Protein AF-A0A4S9CYU5-F1 (afdb_monomer)

Secondary structure (DSSP, 8-state):
----------------S----------HHHHHHHHHHHHTT-S---STHHHHHHHHHHHHHHHH--HHHHHHHHHHTT---SS-PPP-----

pLDDT: mean 73.9, std 18.02, range [41.38, 93.62]

Radius of gyration: 29.05 Å; Cα contacts (8 Å, |Δi|>4): 20; chains: 1; bounding box: 27×26×110 Å

Mean predicted aligned error: 16.28 Å

Sequence (92 aa):
MARLSGSSQPAGLGKTATGLGGKGLGKSTAKRHRCLARRGGVKRISATIYDEVRAALKDRLKLTITVPDVVFVLNRHGTPIYGFDTPFRTRE

Structure (mmCIF, N/CA/C/O backbone):
data_AF-A0A4S9CYU5-F1
#
_entry.id   AF-A0A4S9CYU5-F1
#
loop_
_atom_site.group_PDB
_atom_site.id
_atom_site.type_symbol
_atom_site.label_atom_id
_atom_site.label_alt_id
_atom_site.label_comp_id
_atom_site.label_asym_id
_atom_site.label_entity_id
_atom_site.label_seq_id
_atom_site.pdbx_PDB_ins_code
_atom_site.Cartn_x
_atom_site.Cartn_y
_atom_site.Cartn_z
_atom_site.occupancy
_atom_site.B_iso_or_equiv
_atom_site.auth_seq_id
_atom_site.auth_comp_id
_atom_site.auth_asym_id
_atom_site.auth_atom_id
_atom_site.pdbx_PDB_model_num
ATOM 1 N N . MET A 1 1 ? 2.666 -11.142 -81.014 1.00 41.38 1 MET A N 1
ATOM 2 C CA . MET A 1 1 ? 3.287 -10.466 -79.850 1.00 41.38 1 MET A CA 1
ATOM 3 C C . MET A 1 1 ? 2.306 -10.485 -78.680 1.00 41.38 1 MET A C 1
ATOM 5 O O . MET A 1 1 ? 1.119 -10.645 -78.915 1.00 41.38 1 MET A O 1
ATOM 9 N N . ALA A 1 2 ? 2.831 -10.493 -77.455 1.00 44.97 2 ALA A N 1
ATOM 10 C CA . ALA A 1 2 ? 2.309 -11.172 -76.264 1.00 44.97 2 ALA A CA 1
ATOM 11 C C . ALA A 1 2 ? 0.992 -10.659 -75.630 1.00 44.97 2 ALA A C 1
ATOM 13 O O . ALA A 1 2 ? 0.609 -9.503 -75.764 1.00 44.97 2 ALA A O 1
ATOM 14 N N . ARG A 1 3 ? 0.353 -11.586 -74.897 1.00 45.53 3 ARG A N 1
ATOM 15 C CA . ARG A 1 3 ? -0.844 -11.481 -74.038 1.00 45.53 3 ARG A CA 1
ATOM 16 C C . ARG A 1 3 ? -0.575 -10.710 -72.740 1.00 45.53 3 ARG A C 1
ATOM 18 O O . ARG A 1 3 ? 0.483 -10.940 -72.171 1.00 45.53 3 ARG A O 1
ATOM 25 N N . LEU A 1 4 ? -1.582 -10.008 -72.201 1.00 51.62 4 LEU A N 1
ATOM 26 C CA . LEU A 1 4 ? -1.820 -9.786 -70.753 1.00 51.62 4 LEU A CA 1
ATOM 27 C C . LEU A 1 4 ? -3.344 -9.585 -70.550 1.00 51.62 4 LEU A C 1
ATOM 29 O O . LEU A 1 4 ? -3.881 -8.559 -70.945 1.00 51.62 4 LEU A O 1
ATOM 33 N N . SER A 1 5 ? -4.154 -10.624 -70.306 1.00 48.88 5 SER A N 1
ATOM 34 C CA . SER A 1 5 ? -4.584 -11.158 -68.992 1.00 48.88 5 SER A CA 1
ATOM 35 C C . SER A 1 5 ? -4.997 -10.096 -67.965 1.00 48.88 5 SER A C 1
ATOM 37 O O . SER A 1 5 ? -4.161 -9.338 -67.482 1.00 48.88 5 SER A O 1
ATOM 39 N N . GLY A 1 6 ? -6.283 -10.089 -67.605 1.00 48.66 6 GLY A N 1
ATOM 40 C CA . GLY A 1 6 ? -6.823 -9.248 -66.542 1.00 48.66 6 GLY A CA 1
ATOM 41 C C . GLY A 1 6 ? -6.446 -9.710 -65.134 1.00 48.66 6 GLY A C 1
ATOM 42 O O . GLY A 1 6 ? -6.036 -10.848 -64.921 1.00 48.66 6 GLY A O 1
ATOM 43 N N . SER A 1 7 ? -6.671 -8.825 -64.167 1.00 51.22 7 SER A N 1
ATOM 44 C CA . SER A 1 7 ? -6.885 -9.189 -62.769 1.00 51.22 7 SER A CA 1
ATOM 45 C C . SER A 1 7 ? -7.654 -8.080 -62.047 1.00 51.22 7 SER A C 1
ATOM 47 O O . SER A 1 7 ? -7.286 -6.908 -62.083 1.00 51.22 7 SER A O 1
ATOM 49 N N . SER A 1 8 ? -8.740 -8.516 -61.422 1.00 47.12 8 SER A N 1
ATOM 50 C CA . SER A 1 8 ? -9.598 -7.903 -60.408 1.00 47.12 8 SER A CA 1
ATOM 51 C C . SER A 1 8 ? -8.933 -6.957 -59.393 1.00 47.12 8 SER A C 1
ATOM 53 O O . SER A 1 8 ? -7.825 -7.213 -58.925 1.00 47.12 8 SER A O 1
ATOM 55 N N . GLN A 1 9 ? -9.692 -5.937 -58.968 1.00 56.16 9 GLN A N 1
ATOM 56 C CA . GLN A 1 9 ? -9.438 -5.088 -57.788 1.00 56.16 9 GLN A CA 1
ATOM 57 C C . GLN A 1 9 ? -9.307 -5.911 -56.484 1.00 56.16 9 GLN A C 1
ATOM 59 O O . GLN A 1 9 ? -9.805 -7.037 -56.420 1.00 56.16 9 GLN A O 1
ATOM 64 N N . PRO A 1 10 ? -8.716 -5.337 -55.416 1.00 49.97 10 PRO A N 1
ATOM 65 C CA . PRO A 1 10 ? -9.557 -4.815 -54.321 1.00 49.97 10 PRO A CA 1
ATOM 66 C C . PRO A 1 10 ? -9.035 -3.473 -53.758 1.00 49.97 10 PRO A C 1
ATOM 68 O O . PRO A 1 10 ? -7.839 -3.217 -53.703 1.00 49.97 10 PRO A O 1
ATOM 71 N N . ALA A 1 11 ? -9.891 -2.485 -53.492 1.00 51.16 11 ALA A N 1
ATOM 72 C CA . ALA A 1 11 ? -10.726 -2.342 -52.293 1.00 51.16 11 ALA A CA 1
ATOM 73 C C . ALA A 1 11 ? -9.925 -2.330 -50.973 1.00 51.16 11 ALA A C 1
ATOM 75 O O . ALA A 1 11 ? -9.470 -3.362 -50.496 1.00 51.16 11 ALA A O 1
ATOM 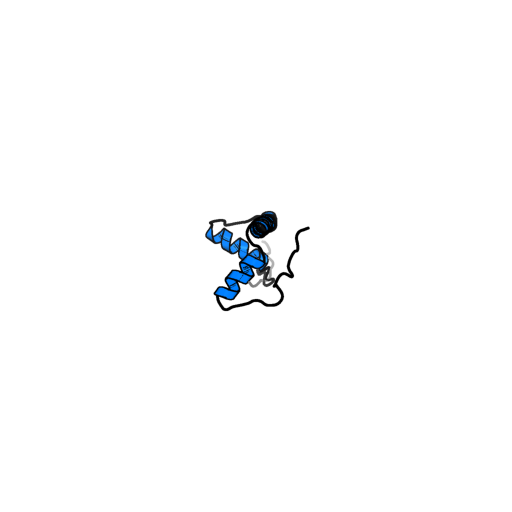76 N N . GLY A 1 12 ? -9.844 -1.143 -50.358 1.00 49.56 12 GLY A N 1
ATOM 77 C CA . GLY A 1 12 ? -9.547 -0.956 -48.937 1.00 49.56 12 GLY A CA 1
ATOM 78 C C . GLY A 1 12 ? -8.095 -1.191 -48.534 1.00 49.56 12 GLY A C 1
ATOM 79 O O . GLY A 1 12 ? -7.717 -2.302 -48.172 1.00 49.56 12 GLY A O 1
ATOM 80 N N . LEU A 1 13 ? -7.301 -0.117 -48.461 1.00 48.25 13 LEU A N 1
ATOM 81 C CA . LEU A 1 13 ? -6.051 -0.150 -47.705 1.00 48.25 13 LEU A CA 1
ATOM 82 C C . LEU A 1 13 ? -6.409 -0.275 -46.216 1.00 48.25 13 LEU A C 1
ATOM 84 O O . LEU A 1 13 ? -6.703 0.697 -45.518 1.00 48.25 13 LEU A O 1
ATOM 88 N N . GLY A 1 14 ? -6.505 -1.529 -45.783 1.00 47.28 14 GLY A N 1
ATOM 89 C CA . GLY A 1 14 ? -6.833 -1.933 -44.434 1.00 47.28 14 GLY A CA 1
ATOM 90 C C . GLY A 1 14 ? -5.869 -1.309 -43.438 1.00 47.28 14 GLY A C 1
ATOM 91 O O . GLY A 1 14 ? -4.651 -1.326 -43.609 1.00 47.28 14 GLY A O 1
ATOM 92 N N . LYS A 1 15 ? -6.458 -0.785 -42.363 1.00 52.00 15 LYS A N 1
ATOM 93 C CA . LYS A 1 15 ? -5.806 -0.523 -41.081 1.00 52.00 15 LYS A CA 1
ATOM 94 C C . LYS A 1 15 ? -4.867 -1.693 -40.798 1.00 52.00 15 LYS A C 1
ATOM 96 O O . LYS A 1 15 ? -5.334 -2.825 -40.675 1.00 52.00 15 LYS A O 1
ATOM 101 N N . THR A 1 16 ? -3.564 -1.431 -40.752 1.00 49.78 16 THR A N 1
ATOM 102 C CA . THR A 1 16 ? -2.574 -2.469 -40.489 1.00 49.78 16 THR A CA 1
ATOM 103 C C . THR A 1 16 ? -2.932 -3.153 -39.179 1.00 49.78 16 THR A C 1
ATOM 105 O O . THR A 1 16 ? -3.067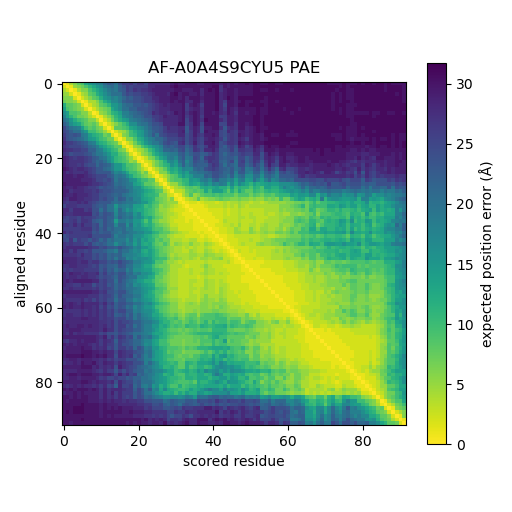 -2.532 -38.121 1.00 49.78 16 THR A O 1
ATOM 108 N N . ALA A 1 17 ? -3.168 -4.454 -39.286 1.00 51.28 17 ALA A N 1
ATOM 109 C CA . ALA A 1 17 ? -3.515 -5.335 -38.196 1.00 51.28 17 ALA A CA 1
ATOM 110 C C . ALA A 1 17 ? -2.308 -5.504 -37.262 1.00 51.28 17 ALA A C 1
ATOM 112 O O . ALA A 1 17 ? -1.640 -6.525 -37.249 1.00 51.28 17 ALA A O 1
ATOM 113 N N . THR A 1 18 ? -2.036 -4.498 -36.439 1.00 53.44 18 THR A N 1
ATOM 114 C CA . THR A 1 18 ? -1.522 -4.736 -35.090 1.00 53.44 18 THR A CA 1
ATOM 115 C C . THR A 1 18 ? -2.613 -4.298 -34.133 1.00 53.44 18 THR A C 1
ATOM 117 O O . THR A 1 18 ? -2.598 -3.244 -33.502 1.00 53.44 18 THR A O 1
ATOM 120 N N . GLY A 1 19 ? -3.652 -5.132 -34.106 1.00 53.38 19 GLY A N 1
ATOM 121 C CA . GLY A 1 19 ? -4.696 -5.050 -33.110 1.00 53.38 19 GLY A CA 1
ATOM 122 C C . GLY A 1 19 ? -4.077 -5.190 -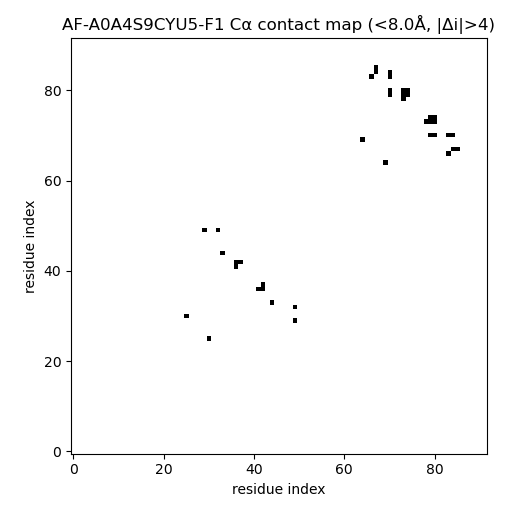31.728 1.00 53.38 19 GLY A C 1
ATOM 123 O O . GLY A 1 19 ? -3.735 -6.282 -31.301 1.00 53.38 19 GLY A O 1
ATOM 124 N N . LEU A 1 20 ? -3.995 -4.077 -31.011 1.00 56.06 20 LEU A N 1
ATOM 125 C CA . LEU A 1 20 ? -4.120 -4.065 -29.557 1.00 56.06 20 LEU A CA 1
ATOM 126 C C . LEU A 1 20 ? -5.272 -3.132 -29.177 1.00 56.06 20 LEU A C 1
ATOM 128 O O . LEU A 1 20 ? -5.187 -2.315 -28.266 1.00 56.06 20 LEU A O 1
ATOM 132 N N . GLY A 1 21 ? -6.392 -3.288 -29.887 1.00 52.47 21 GLY A N 1
ATOM 133 C CA . GLY A 1 21 ? -7.709 -2.893 -29.406 1.00 52.47 21 GLY A CA 1
ATOM 134 C C . GLY A 1 21 ? -8.154 -3.833 -28.287 1.00 52.47 21 GLY A C 1
ATOM 135 O O . GLY A 1 21 ? -9.114 -4.574 -28.442 1.00 52.47 21 GLY A O 1
ATOM 136 N N . GLY A 1 22 ? -7.434 -3.834 -27.165 1.00 54.16 22 GLY A N 1
ATOM 137 C CA . GLY A 1 22 ? -7.832 -4.546 -25.957 1.00 54.16 22 GLY A CA 1
ATOM 138 C C . GLY A 1 22 ? -8.829 -3.710 -25.163 1.00 54.16 22 GLY A C 1
ATOM 139 O O . GLY A 1 22 ? -8.447 -3.025 -24.215 1.00 54.16 22 GLY A O 1
ATOM 140 N N . LYS A 1 23 ? -10.109 -3.736 -25.549 1.00 58.16 23 LYS A N 1
ATOM 141 C CA . LYS A 1 23 ? -11.189 -3.393 -24.614 1.00 58.16 23 LYS A CA 1
ATOM 142 C C . LYS A 1 23 ? -11.313 -4.533 -23.594 1.00 58.16 23 LYS A C 1
ATOM 144 O O . LYS A 1 23 ? -11.439 -5.685 -23.984 1.00 58.16 23 LYS A O 1
ATOM 149 N N . GLY A 1 24 ? -11.329 -4.185 -22.305 1.00 53.47 24 GLY A N 1
ATOM 150 C CA . GLY A 1 24 ? -11.513 -5.119 -21.185 1.00 53.47 24 GLY A CA 1
ATOM 151 C C . GLY A 1 24 ? -10.198 -5.805 -20.798 1.00 53.47 24 GLY A C 1
ATOM 152 O O . GLY A 1 24 ? -9.471 -6.312 -21.631 1.00 53.47 24 GLY A O 1
ATOM 153 N N . LEU A 1 25 ? -9.754 -5.833 -19.550 1.00 50.72 25 LEU A N 1
ATOM 154 C CA . LEU A 1 25 ? -10.484 -5.905 -18.297 1.00 50.72 25 LEU A CA 1
ATOM 155 C C . LEU A 1 25 ? -9.734 -5.062 -17.263 1.00 50.72 25 LEU A C 1
ATOM 157 O O . LEU A 1 25 ? -8.502 -5.088 -17.182 1.00 50.72 25 LEU A O 1
ATOM 161 N N . GLY A 1 26 ? -10.480 -4.305 -16.464 1.00 55.94 26 GLY A N 1
ATOM 162 C CA . GLY A 1 26 ? -9.957 -3.511 -15.364 1.00 55.94 26 GLY A CA 1
ATOM 163 C C . GLY A 1 26 ? -9.271 -4.373 -14.306 1.00 55.94 26 GLY A C 1
ATOM 164 O O . GLY A 1 26 ? -9.857 -4.690 -13.281 1.00 55.94 26 GLY A O 1
ATOM 165 N N . LYS A 1 27 ? -7.985 -4.685 -14.490 1.00 58.91 27 LYS A N 1
ATOM 166 C CA . LYS A 1 27 ? -7.115 -5.147 -13.401 1.00 58.91 27 LYS A CA 1
ATOM 167 C C . LYS A 1 27 ? -6.753 -3.922 -12.553 1.00 58.91 27 LYS A C 1
ATOM 169 O O . LYS A 1 27 ? -5.677 -3.338 -12.705 1.00 58.91 27 LYS A O 1
ATOM 174 N N . SER A 1 28 ? -7.695 -3.475 -11.719 1.00 58.84 28 SER A N 1
ATOM 175 C CA . SER A 1 28 ? -7.579 -2.297 -10.835 1.00 58.84 28 SER A CA 1
ATOM 176 C C . SER A 1 28 ? -6.298 -2.326 -9.990 1.00 58.84 28 SER A C 1
ATOM 178 O O . SER A 1 28 ? -5.647 -1.306 -9.759 1.00 58.84 28 SER A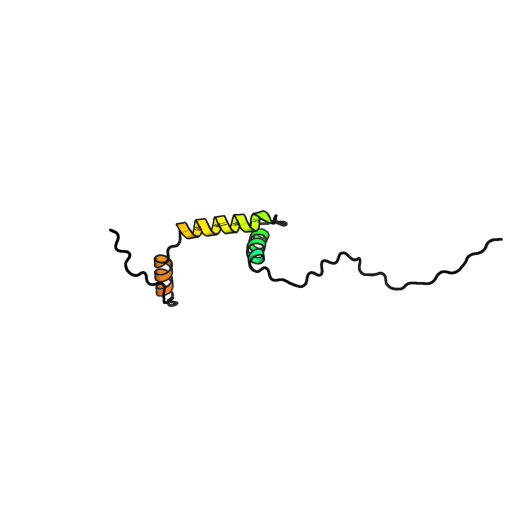 O 1
ATOM 180 N N . THR A 1 29 ? -5.871 -3.527 -9.622 1.00 58.25 29 THR A N 1
ATOM 181 C CA . THR A 1 29 ? -4.671 -3.828 -8.850 1.00 58.25 29 THR A CA 1
ATOM 182 C C . THR A 1 29 ? -3.372 -3.542 -9.599 1.00 58.25 29 THR A C 1
ATOM 184 O O . THR A 1 29 ? -2.437 -3.028 -8.991 1.00 58.25 29 THR A O 1
ATOM 187 N N . ALA A 1 30 ? -3.309 -3.795 -10.908 1.00 60.09 30 ALA A N 1
ATOM 188 C CA . ALA A 1 30 ? -2.142 -3.448 -11.720 1.00 60.09 30 ALA A CA 1
ATOM 189 C C . ALA A 1 30 ? -2.149 -1.963 -12.138 1.00 60.09 30 ALA A C 1
ATOM 191 O O . ALA A 1 30 ? -1.100 -1.385 -12.426 1.00 60.09 30 ALA A O 1
ATOM 192 N N . LYS A 1 31 ? -3.326 -1.313 -12.135 1.00 69.38 31 LYS A N 1
ATOM 193 C CA . LYS A 1 31 ? -3.465 0.121 -12.434 1.00 69.38 31 LYS A CA 1
ATOM 194 C C . LYS A 1 31 ? -2.695 0.982 -11.426 1.00 69.38 31 LYS A C 1
ATOM 196 O O . LYS A 1 31 ? -1.931 1.840 -11.852 1.00 69.38 31 LYS A O 1
ATOM 201 N N . ARG A 1 32 ? -2.829 0.724 -10.116 1.00 75.62 32 ARG A N 1
ATOM 202 C CA . ARG A 1 32 ? -2.215 1.566 -9.067 1.00 75.62 32 ARG A CA 1
ATOM 203 C C . ARG A 1 32 ? -0.681 1.582 -9.112 1.00 75.62 32 ARG A C 1
ATOM 205 O O . ARG A 1 32 ? -0.096 2.661 -9.128 1.00 75.62 32 ARG A O 1
ATOM 212 N N . HIS A 1 33 ? -0.034 0.420 -9.226 1.00 83.62 33 HIS A N 1
ATOM 213 C CA . HIS A 1 33 ? 1.432 0.347 -9.317 1.00 83.62 33 HIS A CA 1
ATOM 214 C C . HIS A 1 33 ? 1.963 0.975 -10.609 1.00 83.62 33 HIS A C 1
ATOM 216 O O . HIS A 1 33 ? 2.964 1.686 -10.583 1.00 83.62 33 HIS A O 1
ATOM 222 N N . ARG A 1 34 ? 1.264 0.791 -11.740 1.00 84.25 34 ARG A N 1
ATOM 223 C CA . ARG A 1 34 ? 1.639 1.458 -12.994 1.00 84.25 34 ARG A CA 1
ATOM 224 C C . ARG A 1 34 ? 1.569 2.973 -12.868 1.00 84.25 34 ARG A C 1
ATOM 226 O O . ARG A 1 34 ? 2.501 3.630 -13.306 1.00 84.25 34 ARG A O 1
ATOM 233 N N . CYS A 1 35 ? 0.518 3.522 -12.260 1.00 84.31 35 CYS A N 1
ATOM 234 C CA . CYS A 1 35 ? 0.391 4.966 -12.058 1.00 84.31 35 CYS A CA 1
ATOM 235 C C . CYS A 1 35 ? 1.539 5.543 -11.218 1.00 84.31 35 CYS A C 1
ATOM 237 O O . CYS A 1 35 ? 2.108 6.559 -11.606 1.00 84.31 35 CYS A O 1
ATOM 239 N N . LEU A 1 36 ? 1.914 4.884 -10.117 1.00 84.56 36 LEU A N 1
ATOM 240 C CA . LEU A 1 36 ? 3.063 5.295 -9.300 1.00 84.56 36 LEU A CA 1
ATOM 241 C C . LEU A 1 36 ? 4.370 5.240 -10.094 1.00 84.56 36 LEU A C 1
ATOM 243 O O . LEU A 1 36 ? 5.095 6.226 -10.169 1.00 84.56 36 LEU A O 1
ATOM 247 N N . ALA A 1 37 ? 4.626 4.121 -10.762 1.00 87.62 37 ALA A N 1
ATOM 248 C CA . ALA A 1 37 ? 5.830 3.934 -11.557 1.00 87.62 37 ALA A CA 1
ATOM 249 C C . ALA A 1 37 ? 5.930 4.933 -12.723 1.00 87.62 37 ALA A C 1
ATOM 251 O O . ALA A 1 37 ? 7.017 5.410 -13.024 1.00 87.62 37 ALA A O 1
ATOM 252 N N . ARG A 1 38 ? 4.804 5.306 -13.352 1.00 91.56 38 ARG A N 1
ATOM 253 C CA . ARG A 1 38 ? 4.783 6.377 -14.363 1.00 91.56 38 ARG A CA 1
ATOM 254 C C . ARG A 1 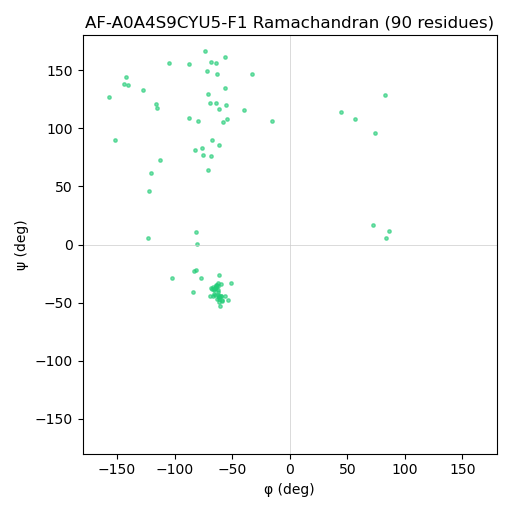38 ? 5.229 7.718 -13.783 1.00 91.56 38 ARG A C 1
ATOM 256 O O . ARG A 1 38 ? 6.022 8.393 -14.425 1.00 91.56 38 ARG A O 1
ATOM 263 N N . ARG A 1 39 ? 4.735 8.091 -12.594 1.00 92.12 39 ARG A N 1
ATOM 264 C CA . ARG A 1 39 ? 5.155 9.325 -11.902 1.00 92.12 39 ARG A CA 1
ATOM 265 C C . ARG A 1 39 ? 6.644 9.295 -11.550 1.00 92.12 39 ARG A C 1
ATOM 267 O O . ARG A 1 39 ? 7.293 10.324 -11.623 1.00 92.12 39 ARG A O 1
ATOM 274 N N . GLY A 1 40 ? 7.182 8.114 -11.247 1.00 90.50 40 GLY A N 1
ATOM 275 C CA . GLY A 1 40 ? 8.614 7.890 -11.034 1.00 90.50 40 GLY A CA 1
ATOM 276 C C . GLY A 1 40 ? 9.455 7.717 -12.308 1.00 90.50 40 GLY A C 1
ATOM 277 O O . GLY A 1 40 ? 10.591 7.276 -12.203 1.00 90.50 40 GLY A O 1
ATOM 278 N N . GLY A 1 41 ? 8.924 7.988 -13.509 1.00 93.50 41 GLY A N 1
ATOM 279 C CA . GLY A 1 41 ? 9.690 7.929 -14.768 1.00 93.50 41 GLY A CA 1
ATOM 280 C C . GLY A 1 41 ? 9.832 6.540 -15.412 1.00 93.50 41 GLY A C 1
ATOM 281 O O . GLY 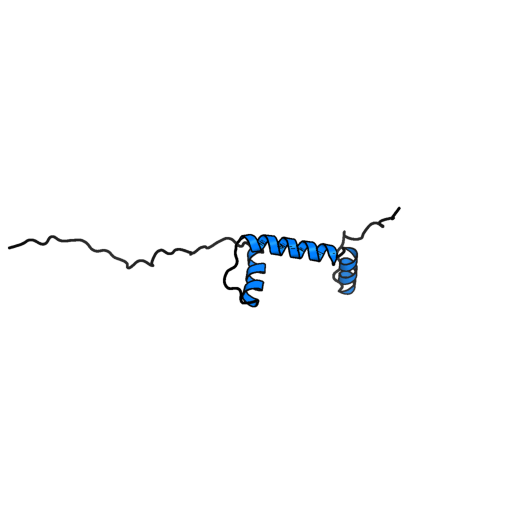A 1 41 ? 10.488 6.389 -16.441 1.00 93.50 41 GLY A O 1
ATOM 282 N N . VAL A 1 42 ? 9.184 5.504 -14.880 1.00 91.38 42 VAL A N 1
ATOM 283 C CA . VAL A 1 42 ? 9.344 4.122 -15.360 1.00 91.38 42 VAL A CA 1
ATOM 284 C C . VAL A 1 42 ? 8.368 3.815 -16.504 1.00 91.38 42 VAL A C 1
ATOM 286 O O . VAL A 1 42 ? 7.161 3.654 -16.291 1.00 91.38 42 VAL A O 1
ATOM 289 N N . LYS A 1 43 ? 8.876 3.678 -17.743 1.00 88.44 43 LYS A N 1
ATOM 290 C CA . LYS A 1 43 ? 8.062 3.477 -18.967 1.00 88.44 43 LYS A CA 1
ATOM 291 C C . LYS A 1 43 ? 7.639 2.027 -19.246 1.00 88.44 43 LYS A C 1
ATOM 293 O O . LYS A 1 43 ? 6.605 1.815 -19.886 1.00 88.44 43 LYS A O 1
ATOM 298 N N . ARG A 1 44 ? 8.311 0.996 -18.741 1.00 87.19 44 ARG A N 1
ATOM 299 C CA . ARG A 1 44 ? 7.814 -0.398 -18.775 1.00 87.19 44 ARG A CA 1
ATOM 300 C C . ARG A 1 44 ? 8.189 -1.096 -17.475 1.00 87.19 44 ARG A C 1
ATOM 302 O O . ARG A 1 44 ? 9.211 -0.776 -16.892 1.00 87.19 44 ARG A O 1
ATOM 309 N N . ILE A 1 45 ? 7.310 -1.971 -17.001 1.00 86.31 45 ILE A N 1
ATOM 310 C CA . ILE A 1 45 ? 7.492 -2.727 -15.759 1.00 86.31 45 ILE A CA 1
ATOM 311 C C . ILE A 1 45 ? 7.278 -4.190 -16.121 1.00 86.31 45 ILE A C 1
ATOM 313 O O . ILE A 1 45 ? 6.312 -4.495 -16.826 1.00 86.31 45 ILE A O 1
ATOM 317 N N . SER A 1 46 ? 8.178 -5.057 -15.662 1.00 88.38 46 SER A N 1
ATOM 318 C CA . SER A 1 46 ? 8.018 -6.506 -15.785 1.00 88.38 46 SER A CA 1
ATOM 319 C C . SER A 1 46 ? 6.802 -6.995 -14.989 1.00 88.38 46 SER A C 1
ATOM 321 O O . SER A 1 46 ? 6.364 -6.347 -14.038 1.00 88.38 46 SER A O 1
ATOM 323 N N . ALA A 1 47 ? 6.251 -8.146 -15.371 1.00 83.50 47 ALA A N 1
ATOM 324 C CA . ALA A 1 47 ? 5.096 -8.729 -14.699 1.00 83.50 47 ALA A CA 1
ATOM 325 C C . ALA A 1 47 ? 5.398 -9.148 -13.245 1.00 83.50 47 ALA A C 1
ATOM 327 O O . ALA A 1 47 ? 4.557 -8.938 -12.375 1.00 83.50 47 ALA A O 1
ATOM 328 N N . THR A 1 48 ? 6.597 -9.665 -12.966 1.00 85.56 48 THR A N 1
ATOM 329 C CA . THR A 1 48 ? 6.997 -10.182 -11.639 1.00 85.56 48 THR A CA 1
ATOM 330 C C . THR A 1 48 ? 7.018 -9.099 -10.555 1.00 85.56 48 THR A C 1
ATOM 332 O O . THR A 1 48 ? 6.561 -9.304 -9.433 1.00 85.56 48 THR A O 1
ATOM 335 N N . ILE A 1 49 ? 7.416 -7.884 -10.935 1.00 88.56 49 ILE A N 1
ATOM 336 C CA . ILE A 1 49 ? 7.520 -6.723 -10.041 1.00 88.56 49 ILE A CA 1
ATOM 337 C C . ILE A 1 49 ? 6.168 -6.328 -9.423 1.00 88.56 49 ILE A C 1
ATOM 339 O O . ILE A 1 49 ? 6.122 -5.735 -8.345 1.00 88.56 49 ILE A O 1
ATOM 343 N N . TYR A 1 50 ? 5.039 -6.629 -10.075 1.00 84.06 50 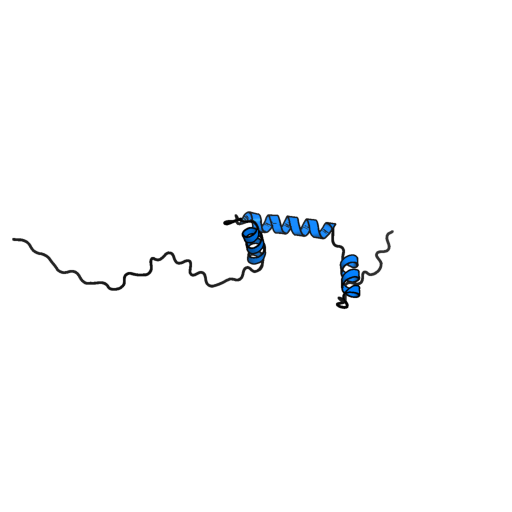TYR A N 1
ATOM 344 C CA . TYR A 1 50 ? 3.729 -6.262 -9.528 1.00 84.06 50 TYR A CA 1
ATOM 345 C C . TYR A 1 50 ? 3.420 -6.963 -8.206 1.00 84.06 50 TYR A C 1
ATOM 347 O O . TYR A 1 50 ? 2.809 -6.338 -7.329 1.00 84.06 50 TYR A O 1
ATOM 355 N N . ASP A 1 51 ? 3.825 -8.225 -8.086 1.00 86.38 51 ASP A N 1
ATOM 356 C CA . ASP A 1 51 ? 3.538 -9.062 -6.928 1.00 86.38 51 ASP A CA 1
ATOM 357 C C . ASP A 1 51 ? 4.561 -8.823 -5.815 1.00 86.38 51 ASP A C 1
ATOM 359 O O . ASP A 1 51 ? 4.170 -8.629 -4.663 1.00 86.38 51 ASP A O 1
ATOM 363 N N . GLU A 1 52 ? 5.840 -8.681 -6.168 1.00 89.81 52 GLU A N 1
ATOM 364 C CA . GLU A 1 52 ? 6.926 -8.362 -5.230 1.00 89.81 52 GLU A CA 1
ATOM 365 C C . GLU A 1 52 ? 6.682 -7.039 -4.488 1.00 89.81 52 GLU A C 1
ATOM 367 O O . GLU A 1 52 ? 6.710 -6.988 -3.258 1.00 89.81 52 GLU A O 1
ATOM 372 N N . VAL A 1 53 ? 6.334 -5.968 -5.214 1.00 89.94 53 VAL A N 1
ATOM 373 C CA . VAL A 1 53 ? 6.041 -4.659 -4.603 1.00 89.94 53 VAL A CA 1
ATOM 374 C C . VAL A 1 53 ? 4.812 -4.734 -3.693 1.00 89.94 53 VAL A C 1
ATOM 376 O O . VAL A 1 53 ? 4.760 -4.067 -2.658 1.00 89.94 53 VAL A O 1
ATOM 379 N N . ARG A 1 54 ? 3.811 -5.557 -4.039 1.00 87.25 54 ARG A N 1
ATOM 380 C CA . ARG A 1 54 ? 2.632 -5.749 -3.182 1.00 87.25 54 ARG A CA 1
ATOM 381 C C . ARG A 1 54 ? 3.000 -6.454 -1.883 1.00 87.25 54 ARG A C 1
ATOM 383 O O . ARG A 1 54 ? 2.479 -6.056 -0.842 1.00 87.25 54 ARG A O 1
ATOM 390 N N . ALA A 1 55 ? 3.815 -7.502 -1.955 1.00 91.06 55 ALA A N 1
ATOM 391 C CA . ALA A 1 55 ? 4.267 -8.236 -0.781 1.00 91.06 55 ALA A CA 1
ATOM 392 C C . ALA A 1 55 ? 5.056 -7.308 0.151 1.00 91.06 55 ALA A C 1
ATOM 394 O O . ALA A 1 55 ? 4.637 -7.096 1.288 1.00 91.06 55 ALA A O 1
ATOM 395 N N . ALA A 1 56 ? 6.071 -6.623 -0.383 1.00 91.88 56 ALA A N 1
ATOM 396 C CA . ALA A 1 56 ? 6.904 -5.694 0.376 1.00 91.88 56 ALA A CA 1
ATOM 397 C C . ALA A 1 56 ? 6.087 -4.589 1.068 1.00 91.88 56 ALA A C 1
ATOM 399 O O . ALA A 1 56 ? 6.284 -4.309 2.252 1.00 91.88 56 ALA A O 1
ATOM 400 N N . LEU A 1 57 ? 5.123 -3.983 0.360 1.00 90.56 57 LEU A N 1
ATOM 401 C CA . LEU A 1 57 ? 4.275 -2.945 0.946 1.00 90.56 57 LEU A CA 1
ATOM 402 C C . LEU A 1 57 ? 3.377 -3.502 2.056 1.00 90.56 57 LEU A C 1
ATOM 404 O O . LEU A 1 57 ? 3.239 -2.874 3.101 1.00 90.56 57 LEU A O 1
ATOM 408 N N . LYS A 1 58 ? 2.771 -4.677 1.856 1.00 89.62 58 LYS A N 1
ATOM 409 C CA . LYS A 1 58 ? 1.937 -5.305 2.887 1.00 89.62 58 LYS A CA 1
ATOM 410 C C . LYS A 1 58 ? 2.745 -5.626 4.137 1.00 89.62 58 LYS A C 1
ATOM 412 O O . LYS A 1 58 ? 2.269 -5.358 5.234 1.00 89.62 58 LYS A O 1
ATOM 417 N N . ASP A 1 59 ? 3.944 -6.168 3.978 1.00 93.62 59 ASP A N 1
ATOM 418 C CA . ASP A 1 59 ? 4.782 -6.547 5.113 1.00 93.62 59 ASP A CA 1
ATOM 419 C C . ASP A 1 59 ? 5.256 -5.322 5.891 1.00 93.62 59 ASP A C 1
ATOM 421 O O . ASP A 1 59 ? 5.193 -5.315 7.120 1.00 93.62 59 ASP A O 1
ATOM 425 N N . ARG A 1 60 ? 5.583 -4.224 5.198 1.00 92.25 60 ARG A N 1
ATOM 426 C CA . ARG A 1 60 ? 5.868 -2.950 5.866 1.00 92.25 60 ARG A CA 1
ATOM 427 C C . ARG A 1 60 ? 4.668 -2.430 6.659 1.00 92.25 60 ARG A C 1
ATOM 429 O O . ARG A 1 60 ? 4.836 -2.012 7.800 1.00 92.25 60 ARG A O 1
ATOM 436 N N . LEU A 1 61 ? 3.469 -2.461 6.076 1.00 90.31 61 LEU A N 1
ATOM 437 C CA . LEU A 1 61 ? 2.263 -1.953 6.735 1.00 90.31 61 LEU A CA 1
ATOM 438 C C . LEU A 1 61 ? 1.878 -2.788 7.962 1.00 90.31 61 LEU A C 1
ATOM 440 O O . LEU A 1 61 ? 1.486 -2.202 8.963 1.00 90.31 61 LEU A O 1
ATOM 444 N N . LYS A 1 62 ? 2.059 -4.116 7.936 1.00 88.69 62 LYS A N 1
ATOM 445 C CA . LYS A 1 62 ? 1.826 -4.983 9.110 1.00 88.69 62 LYS A CA 1
ATOM 446 C C . LYS A 1 62 ? 2.710 -4.620 10.304 1.00 88.69 62 LYS A C 1
ATOM 448 O O . LYS A 1 62 ? 2.280 -4.774 11.439 1.00 88.69 62 LYS A O 1
ATOM 453 N N . LEU A 1 63 ? 3.942 -4.174 10.051 1.00 89.00 63 LEU A N 1
ATOM 454 C CA . LEU A 1 63 ? 4.876 -3.785 11.111 1.00 89.00 63 LEU A CA 1
ATOM 455 C C . LEU A 1 63 ?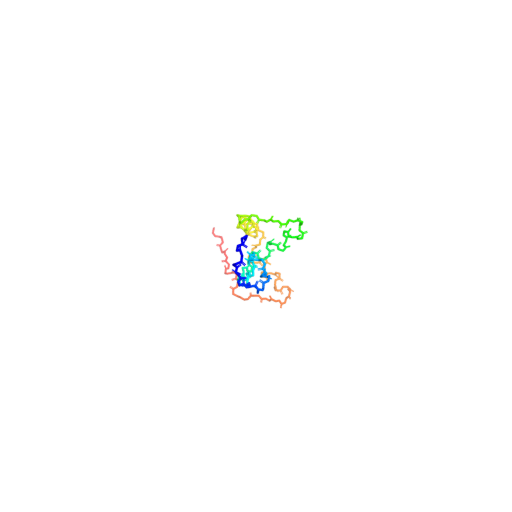 4.555 -2.413 11.707 1.00 89.00 63 LEU A C 1
ATOM 457 O O . LEU A 1 63 ? 4.915 -2.147 12.846 1.00 89.00 63 LEU A O 1
ATOM 461 N N . THR A 1 64 ? 3.954 -1.517 10.921 1.00 86.56 64 THR A N 1
ATOM 462 C CA . THR A 1 64 ? 3.769 -0.109 11.310 1.00 86.56 64 THR A CA 1
ATOM 463 C C . THR A 1 64 ? 2.349 0.208 11.765 1.00 86.56 64 THR A C 1
ATOM 465 O O . THR A 1 64 ? 2.163 1.127 12.550 1.00 86.56 64 THR A O 1
ATOM 468 N N . ILE A 1 65 ? 1.346 -0.508 11.259 1.00 88.88 65 ILE A N 1
ATOM 469 C CA . ILE A 1 65 ? -0.061 -0.181 11.479 1.00 88.88 65 ILE A CA 1
ATOM 470 C C . ILE A 1 65 ? -0.705 -1.297 12.286 1.00 88.88 65 ILE A C 1
ATOM 472 O O . ILE A 1 65 ? -0.823 -2.427 11.806 1.00 88.88 65 ILE A O 1
ATOM 476 N N . THR A 1 66 ? -1.173 -0.963 13.486 1.00 89.31 66 THR A N 1
ATOM 477 C CA . THR A 1 66 ? -2.016 -1.853 14.281 1.00 89.31 66 THR A CA 1
ATOM 478 C C . THR A 1 66 ? -3.476 -1.399 14.247 1.00 89.31 66 THR A C 1
ATOM 480 O O . THR A 1 66 ? -3.785 -0.239 13.975 1.00 89.31 66 THR A O 1
ATOM 483 N N . VAL A 1 67 ? -4.400 -2.331 14.493 1.00 88.19 67 VAL A N 1
ATOM 484 C CA . VAL A 1 67 ? -5.844 -2.045 14.570 1.00 88.19 67 VAL A CA 1
ATOM 485 C C . VAL A 1 67 ? -6.178 -0.917 15.563 1.00 88.19 67 VAL A C 1
ATOM 487 O O . VAL A 1 67 ? -6.900 -0.005 15.156 1.00 88.19 67 VAL A O 1
ATOM 490 N N . PRO A 1 68 ? -5.656 -0.900 16.810 1.00 88.12 68 PRO A N 1
ATOM 491 C CA . PRO A 1 68 ? -5.987 0.167 17.755 1.00 88.12 68 PRO A CA 1
ATOM 492 C C . PRO A 1 68 ? -5.522 1.553 17.292 1.00 88.12 68 PRO A C 1
ATOM 494 O O . PRO A 1 68 ? -6.249 2.521 17.502 1.00 88.12 68 PRO A O 1
ATOM 497 N N . ASP A 1 69 ? -4.381 1.661 16.602 1.00 88.69 69 ASP A N 1
ATOM 498 C CA . ASP A 1 69 ? -3.906 2.948 16.073 1.00 88.69 69 ASP A CA 1
ATOM 499 C C . ASP A 1 69 ? -4.891 3.527 15.047 1.00 88.69 69 ASP A C 1
ATOM 501 O O . ASP A 1 69 ? -5.186 4.723 15.044 1.00 88.69 69 ASP A O 1
ATOM 505 N N . VAL A 1 70 ? -5.445 2.668 14.187 1.00 90.06 70 VAL A N 1
ATOM 506 C CA . VAL A 1 70 ? -6.421 3.071 13.167 1.00 90.06 70 VAL A CA 1
ATOM 507 C C . VAL A 1 70 ? -7.747 3.473 13.810 1.00 90.06 70 VAL A C 1
ATOM 509 O O . VAL A 1 70 ? -8.295 4.515 13.453 1.00 90.06 70 VAL A O 1
ATOM 512 N N . VAL A 1 71 ? -8.244 2.698 14.779 1.00 90.81 71 VAL A N 1
ATOM 513 C CA . VAL A 1 71 ? -9.474 3.025 15.523 1.00 90.81 71 VAL A CA 1
ATOM 514 C C . VAL A 1 71 ? -9.327 4.366 16.249 1.00 90.81 71 VAL A C 1
ATOM 516 O O . VAL A 1 71 ? -10.208 5.221 16.153 1.00 90.81 71 VAL A O 1
ATOM 519 N N . PHE A 1 72 ? -8.183 4.601 16.898 1.00 90.12 72 PHE A N 1
ATOM 520 C CA . PHE A 1 72 ? -7.888 5.859 17.582 1.00 90.12 72 PHE A CA 1
ATOM 521 C C . PHE A 1 72 ? -7.933 7.067 16.637 1.00 90.12 72 PHE A C 1
ATOM 523 O O . PHE A 1 72 ? -8.569 8.081 16.934 1.00 90.12 72 PHE A O 1
ATOM 530 N N . VAL A 1 73 ? -7.282 6.958 15.476 1.00 92.75 73 VAL A N 1
ATOM 531 C CA . VAL A 1 73 ? -7.250 8.026 14.469 1.00 92.75 73 VAL A CA 1
ATOM 532 C C . VAL A 1 73 ? -8.646 8.283 13.893 1.00 92.75 73 VAL A C 1
ATOM 534 O O . VAL A 1 73 ? -9.063 9.435 13.783 1.00 92.75 73 VAL A O 1
ATOM 537 N N . LEU A 1 74 ? -9.403 7.234 13.573 1.00 92.38 74 LEU A N 1
ATOM 538 C CA . LEU A 1 74 ? -10.742 7.350 12.988 1.00 92.38 74 LEU A CA 1
ATOM 539 C C . LEU A 1 74 ? -11.766 7.975 13.942 1.00 92.38 74 LEU A C 1
ATOM 541 O O . LEU A 1 74 ? -12.558 8.817 13.513 1.00 92.38 74 LEU A O 1
ATOM 545 N N . ASN A 1 75 ? -11.706 7.642 15.234 1.00 90.62 75 ASN A N 1
ATOM 546 C CA . ASN A 1 75 ? -12.545 8.279 16.251 1.00 90.62 75 ASN A CA 1
ATOM 547 C C . ASN A 1 75 ? -12.249 9.778 16.367 1.00 90.62 75 ASN A C 1
ATOM 549 O O . ASN A 1 75 ? -13.173 10.581 16.479 1.00 90.62 75 ASN A O 1
ATOM 553 N N . ARG A 1 76 ? -10.974 10.177 16.273 1.00 93.44 76 ARG A N 1
ATOM 554 C CA . ARG A 1 76 ? -10.584 11.594 16.274 1.00 93.44 76 ARG A CA 1
ATOM 555 C C . ARG A 1 76 ? -11.101 12.346 15.046 1.00 93.44 76 ARG A C 1
ATOM 557 O O . ARG A 1 76 ? -11.473 13.508 15.166 1.00 93.44 76 ARG A O 1
ATOM 564 N N . HIS A 1 77 ? -11.116 11.707 13.878 1.00 93.06 77 HIS A N 1
ATOM 565 C CA . HIS A 1 77 ? -11.607 12.312 12.637 1.00 93.06 77 HIS A CA 1
ATOM 566 C C . HIS A 1 77 ? -13.138 12.295 12.495 1.00 93.06 77 HIS A C 1
ATOM 568 O O . HIS A 1 77 ? -13.650 12.789 11.492 1.00 93.06 77 HIS A O 1
ATOM 574 N N . GLY A 1 78 ? -13.875 11.758 13.475 1.00 91.75 78 GLY A N 1
ATOM 575 C CA . GLY A 1 78 ? -15.340 11.701 13.440 1.00 91.75 78 GLY A CA 1
ATOM 576 C C . GLY A 1 78 ? -15.896 10.680 12.444 1.00 91.75 78 GLY A C 1
ATOM 577 O O . GLY A 1 78 ? -17.075 10.732 12.106 1.00 91.75 78 GLY A O 1
ATOM 578 N N . THR A 1 79 ? -15.067 9.741 11.981 1.00 92.88 79 THR A N 1
ATOM 579 C CA . THR A 1 79 ? -15.456 8.651 11.075 1.00 92.88 79 THR A CA 1
ATOM 580 C C . THR A 1 79 ? -15.180 7.294 11.732 1.00 92.88 79 THR A C 1
ATOM 582 O O . THR A 1 79 ? -14.326 6.549 11.240 1.00 92.88 79 THR A O 1
ATOM 585 N N . PRO A 1 80 ? -15.827 6.985 12.872 1.00 89.81 80 PRO A N 1
ATOM 586 C CA . PRO A 1 80 ? -15.575 5.757 13.617 1.00 89.81 80 PRO A CA 1
ATOM 587 C C . PRO A 1 80 ? -15.942 4.519 12.790 1.00 89.81 80 PRO A C 1
ATOM 589 O O . PRO A 1 80 ? -16.889 4.534 12.001 1.00 89.81 80 PRO A O 1
ATOM 592 N N . ILE A 1 81 ? -15.194 3.433 12.990 1.00 88.25 81 ILE A N 1
ATOM 593 C CA . ILE A 1 81 ? -15.458 2.133 12.368 1.00 88.25 81 ILE A CA 1
ATOM 594 C C . ILE A 1 81 ? -15.798 1.107 13.451 1.00 88.25 81 ILE A C 1
ATOM 596 O O . ILE A 1 81 ? -15.009 0.859 14.357 1.00 88.25 81 ILE A O 1
ATOM 600 N N . TYR A 1 82 ? -16.993 0.524 13.364 1.00 88.56 82 TYR A N 1
ATOM 601 C CA . TYR A 1 82 ? -17.500 -0.421 14.360 1.00 88.56 82 TYR A CA 1
ATOM 602 C C . TYR A 1 82 ? -17.068 -1.860 14.061 1.00 88.56 82 TYR A C 1
ATOM 604 O O . TYR A 1 82 ? -16.818 -2.216 12.909 1.00 88.56 82 TYR A O 1
ATOM 612 N N . GLY A 1 83 ? -17.021 -2.701 15.099 1.00 85.56 83 GLY A N 1
ATOM 613 C CA . GLY A 1 83 ? -16.681 -4.126 14.978 1.00 85.56 83 GLY A CA 1
ATOM 614 C C . GLY A 1 83 ? -15.181 -4.437 15.013 1.00 85.56 83 GLY A C 1
ATOM 615 O O . GLY A 1 83 ? -14.789 -5.559 14.707 1.00 85.56 83 GLY A O 1
ATOM 616 N N . PHE A 1 84 ? -14.350 -3.458 15.384 1.00 81.12 84 PHE A N 1
ATOM 617 C CA . PHE A 1 84 ? -12.889 -3.591 15.480 1.00 81.12 84 PHE A CA 1
ATOM 618 C C . PHE A 1 84 ? -12.335 -3.255 16.872 1.00 81.12 84 PHE A C 1
ATOM 620 O O . PHE A 1 84 ? -11.116 -3.245 17.052 1.00 81.12 84 PHE A O 1
ATOM 627 N N . ASP A 1 85 ? -13.207 -3.006 17.854 1.00 74.81 85 ASP A N 1
ATOM 628 C CA . ASP A 1 85 ? -12.797 -2.849 19.246 1.00 74.81 85 ASP A CA 1
ATOM 629 C C . ASP A 1 85 ? -12.217 -4.170 19.745 1.00 74.81 85 ASP A C 1
ATOM 631 O O . ASP A 1 85 ? -12.856 -5.223 19.693 1.00 74.81 85 ASP A O 1
ATOM 635 N N . THR A 1 86 ? -10.964 -4.129 20.187 1.00 67.75 86 THR A N 1
ATOM 636 C CA . THR A 1 86 ? -10.295 -5.320 20.695 1.00 67.75 86 THR A CA 1
ATOM 637 C C . THR A 1 86 ? -10.935 -5.718 22.025 1.00 67.75 86 THR A C 1
ATOM 639 O O . THR A 1 86 ? -10.863 -4.916 22.962 1.00 67.75 86 THR A O 1
ATOM 642 N N . PRO A 1 87 ? -11.480 -6.940 22.184 1.00 61.94 87 PRO A N 1
ATOM 643 C CA . PRO A 1 87 ? -11.617 -7.500 23.516 1.00 61.94 87 PRO A CA 1
ATOM 644 C C . PRO A 1 87 ? -10.195 -7.616 24.069 1.00 61.94 87 PRO A C 1
ATOM 646 O O . PRO A 1 87 ? -9.328 -8.248 23.466 1.00 61.94 87 PRO A O 1
ATOM 649 N N . PHE A 1 88 ? -9.949 -6.875 25.144 1.00 55.81 88 PHE A N 1
ATOM 650 C CA . PHE A 1 88 ? -8.789 -6.920 26.035 1.00 55.81 88 PHE A CA 1
ATOM 651 C C . PHE A 1 88 ? -7.971 -8.202 25.848 1.00 55.81 88 PHE A C 1
ATOM 65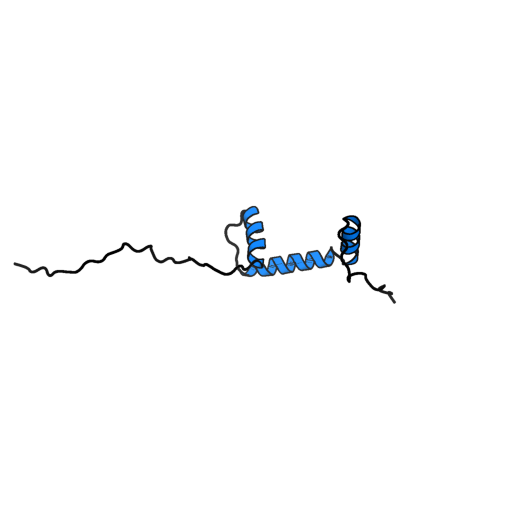3 O O . PHE A 1 88 ? -8.365 -9.293 26.256 1.00 55.81 88 PHE A O 1
ATOM 660 N N . ARG A 1 89 ? -6.806 -8.058 25.209 1.00 59.28 89 ARG A N 1
ATOM 661 C CA . ARG A 1 89 ? -5.801 -9.113 25.164 1.00 59.28 89 ARG A CA 1
ATOM 662 C C . ARG A 1 89 ? -5.118 -9.129 26.525 1.00 59.28 89 ARG A C 1
ATOM 664 O O . ARG A 1 89 ? -4.085 -8.487 26.702 1.00 59.28 89 ARG A O 1
ATOM 671 N N . THR A 1 90 ? -5.735 -9.812 27.484 1.00 53.22 90 THR A N 1
ATOM 672 C CA . THR A 1 90 ? -5.088 -10.214 28.732 1.00 53.22 90 THR A CA 1
ATOM 673 C C . THR A 1 90 ? -3.828 -10.977 28.336 1.00 53.22 90 THR A C 1
ATOM 675 O O . THR A 1 90 ? -3.903 -12.038 27.718 1.00 53.22 90 THR A O 1
ATOM 678 N N . ARG A 1 91 ? -2.667 -10.359 28.551 1.00 50.53 91 ARG A N 1
ATOM 679 C CA . ARG A 1 91 ? -1.385 -11.052 28.477 1.00 50.53 91 ARG A CA 1
ATOM 680 C C . ARG A 1 91 ? -1.232 -11.793 29.801 1.00 50.53 91 ARG A C 1
ATOM 682 O O . ARG A 1 91 ? -1.041 -11.136 30.821 1.00 50.53 91 ARG A O 1
ATOM 689 N N . GLU A 1 92 ? -1.390 -13.110 29.761 1.00 44.81 92 GLU A N 1
ATOM 690 C CA . GLU A 1 92 ? -0.627 -14.013 30.632 1.00 44.81 92 GLU A CA 1
ATOM 691 C C . GLU A 1 92 ? 0.816 -14.099 30.118 1.00 44.81 92 GLU A C 1
ATOM 693 O O . GLU A 1 92 ? 1.007 -14.008 28.876 1.00 44.81 92 GLU A O 1
#

Solvent-accessible surface area (backbone atoms only — not comparable to full-atom values): 6370 Å² total; per-residue (Å²): 136,88,88,83,84,88,80,83,86,81,82,76,92,65,78,75,86,73,82,76,83,70,79,79,75,88,55,64,76,60,49,56,57,50,55,54,36,47,77,71,71,47,89,76,79,67,78,68,56,62,56,54,54,50,51,55,52,50,56,52,44,63,77,73,55,53,69,67,61,51,52,55,52,26,50,73,72,73,57,66,74,85,95,66,78,74,78,79,80,78,79,126

Foldseek 3Di:
DDDDDDDDDDDDPDDPPPDPVDDDDCPVLVVVVVVVVVVVVNPDDDPVVSVVVVVVVVVVCVVPDDLVVVQVVCVVVVNHDPPSDDPDPPDD

InterPro domains:
  IPR001951 Histone H4 [PTHR10484] (34-65)
  IPR009072 Histone-fold [G3DSA:1.10.20.10] (15-86)
  IPR009072 Histone-fold [SSF47113] (31-85)

Organism: Aureobasidium pullulans (NCBI:txid5580)